Protein AF-R0E7T6-F1 (afdb_monomer_lite)

pLDDT: mean 79.15, std 18.65, range [33.47, 96.38]

Radius of gyration: 15.0 Å; chains: 1; bounding box: 35×33×33 Å

Secondary structure (DSSP, 8-state):
---EE--S-SS-SS--------EEEEEETTEEEEEE-HHHHTS-HHHHHHHHHHHHHHHHTTHHHHHHHHHHTTHHHH-HHHHHHHHHHHHHHHHHHHHHTT-HHHHHHHHHHHTTT---TTHHHHHHHHHT-

Structure (mmCIF, N/CA/C/O backbone):
data_AF-R0E7T6-F1
#
_entry.id   AF-R0E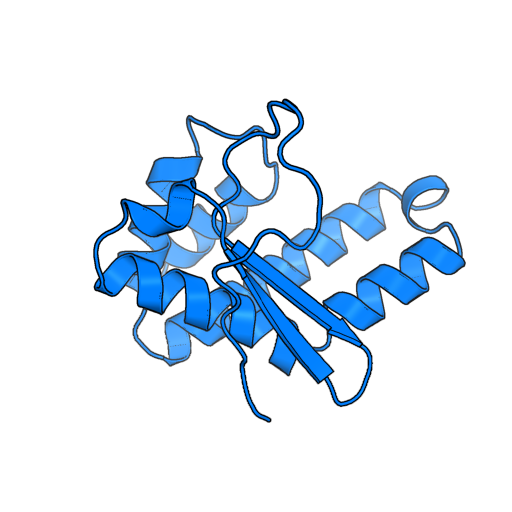7T6-F1
#
loop_
_atom_site.group_PDB
_atom_site.id
_atom_site.type_symbol
_atom_site.label_atom_id
_atom_site.label_alt_id
_atom_site.label_comp_id
_atom_site.label_asym_id
_atom_site.label_entity_id
_atom_site.label_seq_id
_atom_site.pdbx_PDB_ins_code
_atom_site.Cartn_x
_atom_site.Cartn_y
_atom_site.Cartn_z
_atom_site.occupancy
_atom_site.B_iso_or_equiv
_atom_site.auth_seq_id
_atom_site.auth_comp_id
_atom_site.auth_asym_id
_atom_site.auth_atom_id
_atom_site.pdbx_PDB_model_num
ATOM 1 N N . MET A 1 1 ? -5.274 -17.820 -2.961 1.00 44.59 1 MET A N 1
ATOM 2 C CA . MET A 1 1 ? -4.052 -17.279 -2.326 1.00 44.59 1 MET A CA 1
ATOM 3 C C . MET A 1 1 ? -4.203 -17.427 -0.818 1.00 44.59 1 MET A C 1
ATOM 5 O O . MET A 1 1 ? -5.197 -16.945 -0.293 1.00 44.59 1 MET A O 1
ATOM 9 N N . LYS A 1 2 ? -3.312 -18.158 -0.137 1.00 36.88 2 LYS A N 1
ATOM 10 C CA . LYS A 1 2 ? -3.380 -18.364 1.320 1.00 36.88 2 LYS A CA 1
ATOM 11 C C . LYS A 1 2 ? -2.445 -17.356 1.985 1.00 36.88 2 LYS A C 1
ATOM 13 O O . LYS A 1 2 ? -1.235 -17.502 1.870 1.00 36.88 2 LYS A O 1
ATOM 18 N N . ILE A 1 3 ? -3.001 -16.334 2.631 1.00 44.59 3 ILE A N 1
ATOM 19 C CA . ILE A 1 3 ? -2.215 -15.376 3.415 1.00 44.59 3 ILE A CA 1
ATOM 20 C C . ILE A 1 3 ? -1.847 -16.076 4.722 1.00 44.59 3 ILE A C 1
ATOM 22 O O . ILE A 1 3 ? -2.721 -16.416 5.519 1.00 44.59 3 ILE A O 1
ATOM 26 N N . VAL A 1 4 ? -0.561 -16.365 4.904 1.00 44.28 4 VAL A N 1
ATOM 27 C CA . VAL A 1 4 ? -0.045 -16.947 6.146 1.00 44.28 4 VAL A CA 1
ATOM 28 C C . VAL A 1 4 ? 0.500 -15.813 7.000 1.00 44.28 4 VAL A C 1
ATOM 30 O O . VAL A 1 4 ? 1.460 -15.144 6.620 1.00 44.28 4 VAL A O 1
ATOM 33 N N . TYR A 1 5 ? -0.124 -15.607 8.155 1.00 49.22 5 TYR A N 1
ATOM 34 C CA . TYR A 1 5 ? 0.397 -14.744 9.206 1.00 49.22 5 TYR A CA 1
ATOM 35 C C . TYR A 1 5 ? 1.417 -15.558 10.007 1.00 49.22 5 TYR A C 1
ATOM 37 O O . TYR A 1 5 ? 1.061 -16.580 10.590 1.00 49.22 5 TYR A O 1
ATOM 45 N N . SER A 1 6 ? 2.689 -15.154 9.995 1.00 43.34 6 SER A N 1
ATOM 46 C CA . SER A 1 6 ? 3.721 -15.776 10.834 1.00 43.34 6 SER A CA 1
ATOM 47 C C . SER A 1 6 ? 4.024 -14.873 12.020 1.00 43.34 6 SER A C 1
ATOM 49 O O . SER A 1 6 ? 4.549 -13.776 11.848 1.00 43.34 6 SER A O 1
ATOM 51 N N . GLU A 1 7 ? 3.716 -15.357 13.221 1.00 50.66 7 GLU A N 1
ATOM 52 C CA . GLU A 1 7 ? 4.069 -14.717 14.497 1.00 50.66 7 GLU A CA 1
ATOM 53 C C . GLU A 1 7 ? 5.551 -14.899 14.852 1.00 50.66 7 GLU A C 1
ATOM 55 O O . GLU A 1 7 ? 6.079 -14.213 15.724 1.00 50.66 7 GLU A O 1
ATOM 60 N N . LYS A 1 8 ? 6.242 -15.826 14.177 1.00 38.28 8 LYS A N 1
ATOM 61 C CA . LYS A 1 8 ? 7.653 -16.106 14.431 1.00 38.28 8 LYS A CA 1
ATOM 62 C C . LYS A 1 8 ? 8.524 -15.267 13.511 1.00 38.28 8 LYS A C 1
ATOM 64 O O . LYS A 1 8 ? 8.489 -15.432 12.288 1.00 38.28 8 LYS A O 1
ATOM 69 N N . SER A 1 9 ? 9.324 -14.397 14.129 1.00 39.09 9 SER A N 1
ATOM 70 C CA . SER A 1 9 ? 10.535 -13.859 13.522 1.00 39.09 9 SER A CA 1
ATOM 71 C C . SER A 1 9 ? 11.366 -15.037 13.016 1.00 39.09 9 SER A C 1
ATOM 73 O O . SER A 1 9 ? 11.873 -15.828 13.805 1.00 39.09 9 SER A O 1
ATOM 75 N N . LEU A 1 10 ? 11.477 -15.189 11.697 1.00 40.19 10 LEU A N 1
ATOM 76 C CA . LEU A 1 10 ? 12.345 -16.204 11.092 1.00 40.19 10 LEU A CA 1
ATOM 77 C C . LEU A 1 10 ? 13.833 -15.826 11.194 1.00 40.19 10 LEU A C 1
ATOM 79 O O . LEU A 1 10 ? 14.681 -16.591 10.750 1.00 40.19 10 LEU A O 1
ATOM 83 N N . PHE A 1 11 ? 14.157 -14.672 11.793 1.00 36.78 11 PHE A N 1
ATOM 84 C CA . PHE A 1 11 ? 15.522 -14.208 11.998 1.00 36.78 11 PHE A CA 1
ATOM 85 C C . PHE A 1 11 ? 15.703 -13.586 13.391 1.00 36.78 11 PHE A C 1
ATOM 87 O O . PHE A 1 11 ? 15.324 -12.447 13.642 1.00 36.78 11 PHE A O 1
ATOM 94 N N . ASN A 1 12 ? 16.362 -14.370 14.243 1.00 34.34 12 ASN A N 1
ATOM 95 C CA . ASN A 1 12 ? 17.256 -13.977 15.333 1.00 34.34 12 ASN A CA 1
ATOM 96 C C . ASN A 1 12 ? 16.685 -13.258 16.577 1.00 34.34 12 ASN A C 1
ATOM 98 O O . ASN A 1 12 ? 16.301 -12.092 16.535 1.00 34.34 12 ASN A O 1
ATOM 102 N N . ASP A 1 13 ? 16.826 -13.936 17.722 1.00 40.75 13 ASP A N 1
ATOM 103 C CA . ASP A 1 13 ? 16.782 -13.426 19.107 1.00 40.75 13 ASP A CA 1
ATOM 104 C C . ASP A 1 13 ? 17.983 -12.517 19.462 1.00 40.75 13 ASP A C 1
ATOM 106 O O . ASP A 1 13 ? 18.340 -12.330 20.624 1.00 40.75 13 ASP A O 1
ATOM 110 N N . SER A 1 14 ? 18.635 -11.911 18.471 1.00 34.50 14 SER A N 1
ATOM 111 C CA . SER A 1 14 ? 19.757 -11.004 18.691 1.00 34.50 14 SER A CA 1
ATOM 112 C C . SER A 1 14 ? 19.371 -9.586 18.287 1.00 34.50 14 SER A C 1
ATOM 114 O O . SER A 1 14 ? 19.404 -9.229 17.111 1.00 34.50 14 SER A O 1
ATOM 116 N N . ALA A 1 15 ? 18.998 -8.793 19.290 1.00 39.66 15 ALA A N 1
ATOM 117 C CA . ALA A 1 15 ? 19.266 -7.361 19.397 1.00 39.66 15 ALA A CA 1
ATOM 118 C C . ALA A 1 15 ? 19.623 -6.631 18.084 1.00 39.66 15 ALA A C 1
ATOM 120 O O . ALA A 1 15 ? 20.787 -6.325 17.838 1.00 39.66 15 ALA A O 1
ATOM 121 N N . GLN A 1 16 ? 18.625 -6.270 17.276 1.00 33.47 16 GLN A N 1
ATOM 122 C CA . GLN A 1 16 ? 18.744 -5.118 16.384 1.00 33.47 16 GLN A CA 1
ATOM 123 C C . GLN A 1 16 ? 17.468 -4.285 16.434 1.00 33.47 16 GLN A C 1
ATOM 125 O O . GLN A 1 16 ? 16.382 -4.704 16.037 1.00 33.47 16 GLN A O 1
ATOM 130 N N . VAL A 1 17 ? 17.648 -3.078 16.964 1.00 40.34 17 VAL A N 1
ATOM 131 C CA . VAL A 1 17 ? 16.706 -1.964 17.003 1.00 40.34 17 VAL A CA 1
ATOM 132 C C . VAL A 1 17 ? 16.452 -1.503 15.564 1.00 40.34 17 VAL A C 1
ATOM 134 O O . VAL A 1 17 ? 17.032 -0.535 15.086 1.00 40.34 17 VAL A O 1
ATOM 137 N N . GLY A 1 18 ? 15.612 -2.236 14.837 1.00 38.53 18 GLY A N 1
ATOM 138 C CA . GLY A 1 18 ? 14.913 -1.694 13.678 1.00 38.53 18 GLY A CA 1
ATOM 139 C C . GLY A 1 18 ? 13.744 -0.835 14.165 1.00 38.53 18 GLY A C 1
ATOM 140 O O . GLY A 1 18 ? 13.152 -1.154 15.202 1.00 38.53 18 GLY A O 1
ATOM 141 N N . PRO A 1 19 ? 13.379 0.256 13.469 1.00 42.44 19 PRO A N 1
ATOM 142 C CA . PRO A 1 19 ? 12.196 1.014 13.855 1.00 42.44 19 PRO A CA 1
ATOM 143 C C . PRO A 1 19 ? 10.970 0.077 13.773 1.00 42.44 19 PRO A C 1
ATOM 145 O O . PRO A 1 19 ? 10.966 -0.824 12.928 1.00 42.44 19 PRO A O 1
ATOM 148 N N . PRO A 1 20 ? 9.957 0.211 14.652 1.00 52.53 20 PRO A N 1
ATOM 149 C CA . PRO A 1 20 ? 8.910 -0.798 14.813 1.00 52.53 20 PRO A CA 1
ATOM 150 C C . PRO A 1 20 ? 7.960 -0.823 13.607 1.00 52.53 20 PRO A C 1
ATOM 152 O O . PRO A 1 20 ? 6.857 -0.278 13.658 1.00 52.53 20 PRO A O 1
ATOM 155 N N . PHE A 1 21 ? 8.384 -1.453 12.510 1.00 57.31 21 PHE A N 1
ATOM 156 C CA . PHE A 1 21 ? 7.602 -1.534 11.284 1.00 57.31 21 PHE A CA 1
ATOM 157 C C . PHE A 1 21 ? 6.234 -2.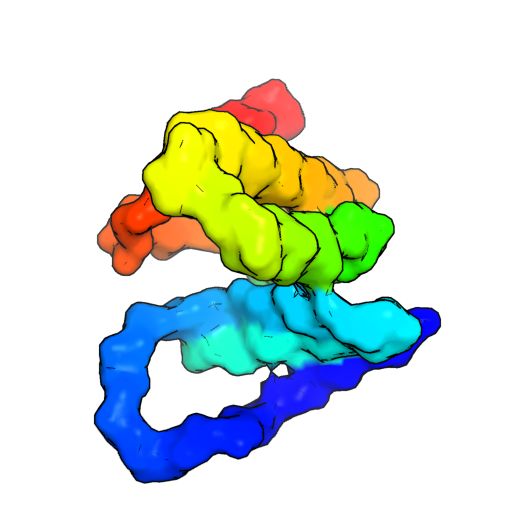159 11.576 1.00 57.31 21 PHE A C 1
ATOM 159 O O . PHE A 1 21 ? 6.070 -2.999 12.466 1.00 57.31 21 PHE A O 1
ATOM 166 N N . VAL A 1 22 ? 5.218 -1.658 10.882 1.00 63.09 22 VAL A N 1
ATOM 167 C CA . VAL A 1 22 ? 3.825 -1.987 11.181 1.00 63.09 22 VAL A CA 1
ATOM 168 C C . VAL A 1 22 ? 3.468 -3.294 10.480 1.00 63.09 22 VAL A C 1
ATOM 170 O O . VAL A 1 22 ? 3.193 -4.286 11.142 1.00 63.09 22 VAL A O 1
ATOM 173 N N . ALA A 1 23 ? 3.567 -3.342 9.161 1.00 66.00 23 ALA A N 1
ATOM 174 C CA . ALA A 1 23 ? 3.512 -4.578 8.401 1.00 66.00 23 ALA A CA 1
ATOM 175 C C . ALA A 1 23 ? 4.283 -4.399 7.091 1.00 66.00 23 ALA A C 1
ATOM 177 O O . ALA A 1 23 ? 4.653 -3.279 6.744 1.00 66.00 23 ALA A O 1
ATOM 178 N N . GLU A 1 24 ? 4.579 -5.508 6.425 1.00 71.81 24 GLU A N 1
ATOM 179 C CA . GLU A 1 24 ? 5.199 -5.521 5.108 1.00 71.81 24 GLU A CA 1
ATOM 180 C C . GLU A 1 24 ? 4.749 -6.760 4.330 1.00 71.81 24 GLU A C 1
ATOM 182 O O . GLU A 1 24 ? 4.935 -7.899 4.772 1.00 71.81 24 GLU A O 1
ATOM 187 N N . ALA A 1 25 ? 4.173 -6.539 3.156 1.00 72.19 25 ALA A N 1
ATOM 188 C CA . ALA A 1 25 ? 3.880 -7.568 2.179 1.00 72.19 25 ALA A CA 1
ATOM 189 C C . ALA A 1 25 ? 5.149 -8.032 1.459 1.00 72.19 25 ALA A C 1
ATOM 191 O O . ALA A 1 25 ? 5.861 -7.252 0.825 1.00 72.19 25 ALA A O 1
ATOM 192 N N . ILE A 1 26 ? 5.373 -9.342 1.474 1.00 69.12 26 ILE A N 1
ATOM 193 C CA . ILE A 1 26 ? 6.458 -10.010 0.766 1.00 69.12 26 ILE A CA 1
ATOM 194 C C . ILE A 1 26 ? 5.822 -11.004 -0.207 1.00 69.12 26 ILE A C 1
ATOM 196 O O . ILE A 1 26 ? 5.096 -11.907 0.207 1.00 69.12 26 ILE A O 1
ATOM 200 N N . ALA A 1 27 ? 6.077 -10.838 -1.505 1.00 65.31 27 ALA A N 1
ATOM 201 C CA . ALA A 1 27 ? 5.527 -11.698 -2.552 1.00 65.31 27 ALA A CA 1
ATOM 202 C C . ALA A 1 27 ? 6.638 -12.255 -3.453 1.00 65.31 27 ALA A C 1
ATOM 204 O O . ALA A 1 27 ? 7.415 -11.493 -4.028 1.00 65.31 27 ALA A O 1
ATOM 205 N N . PHE A 1 28 ? 6.663 -13.581 -3.605 1.00 59.34 28 PHE A N 1
ATOM 206 C CA . PHE A 1 28 ? 7.555 -14.336 -4.483 1.00 59.34 28 PHE A CA 1
ATOM 207 C C . PHE A 1 28 ? 6.723 -15.315 -5.323 1.00 59.34 28 PHE A C 1
ATOM 209 O O . PHE A 1 28 ? 6.424 -16.435 -4.903 1.00 59.34 28 PHE A O 1
ATOM 216 N N . GLY A 1 29 ? 6.318 -14.892 -6.523 1.00 57.94 29 GLY A N 1
ATOM 217 C CA . GLY A 1 29 ? 5.496 -15.728 -7.403 1.00 57.94 29 GLY A CA 1
ATOM 218 C C . GLY A 1 29 ? 4.142 -16.091 -6.760 1.00 57.94 29 GLY A C 1
ATOM 219 O O . GLY A 1 29 ? 3.438 -15.187 -6.316 1.00 57.94 29 GLY A O 1
ATOM 220 N N . PRO A 1 30 ? 3.742 -17.379 -6.692 1.00 56.06 30 PRO A N 1
ATOM 221 C CA . PRO A 1 30 ? 2.448 -17.790 -6.133 1.00 56.06 30 PRO A CA 1
ATOM 222 C C . PRO A 1 30 ? 2.375 -17.715 -4.596 1.00 56.06 30 PRO A C 1
ATOM 224 O O . PRO A 1 30 ? 1.311 -17.962 -4.021 1.00 56.06 30 PRO A O 1
ATOM 227 N N . LEU A 1 31 ? 3.488 -17.407 -3.924 1.00 60.03 31 LEU A N 1
ATOM 228 C CA . LEU A 1 31 ? 3.567 -17.279 -2.473 1.00 60.03 31 LEU A CA 1
ATOM 229 C C . LEU A 1 31 ? 3.628 -15.804 -2.084 1.00 60.03 31 LEU A C 1
ATOM 231 O O . LEU A 1 31 ? 4.509 -15.068 -2.525 1.00 60.03 31 LEU A O 1
ATOM 235 N N . ALA A 1 32 ? 2.711 -15.390 -1.215 1.00 68.50 32 ALA A N 1
ATOM 236 C CA . ALA A 1 32 ? 2.739 -14.076 -0.600 1.00 68.50 32 ALA A CA 1
ATOM 237 C C . ALA A 1 32 ? 2.458 -14.194 0.897 1.00 68.50 32 ALA A C 1
ATOM 239 O O . ALA A 1 32 ? 1.539 -14.903 1.315 1.00 68.50 32 ALA A O 1
ATOM 240 N N . CYS A 1 33 ? 3.254 -13.502 1.700 1.00 75.81 33 CYS A N 1
ATOM 241 C CA . CYS A 1 33 ? 3.067 -13.400 3.136 1.00 75.81 33 CYS A CA 1
ATOM 242 C C . CYS A 1 33 ? 3.091 -11.936 3.566 1.00 75.81 33 CYS A C 1
ATOM 244 O O . CYS A 1 33 ? 3.644 -11.073 2.886 1.00 75.81 33 CYS A O 1
ATOM 246 N N . VAL A 1 34 ? 2.468 -11.663 4.706 1.00 78.12 34 VAL A N 1
ATOM 247 C CA . VAL A 1 34 ? 2.570 -10.366 5.368 1.00 78.12 34 VAL A CA 1
ATOM 248 C C . VAL A 1 34 ? 3.371 -10.578 6.637 1.00 78.12 34 VAL A C 1
ATOM 250 O O . VAL A 1 34 ? 2.970 -11.343 7.516 1.00 78.12 34 VAL A O 1
ATOM 253 N N . ARG A 1 35 ? 4.519 -9.912 6.725 1.00 77.50 35 ARG A N 1
ATOM 254 C CA . ARG A 1 35 ? 5.320 -9.854 7.942 1.00 77.50 35 ARG A CA 1
ATOM 255 C C . ARG A 1 35 ? 4.790 -8.717 8.805 1.00 77.50 35 ARG A C 1
ATOM 257 O O . ARG A 1 35 ? 4.676 -7.594 8.330 1.00 77.50 35 ARG A O 1
ATOM 264 N N . VAL A 1 36 ? 4.487 -8.987 10.070 1.00 74.06 36 VAL A N 1
ATOM 265 C CA . VAL A 1 36 ? 4.033 -7.965 11.025 1.00 74.06 36 VAL A CA 1
ATOM 266 C C . VAL A 1 36 ? 5.091 -7.733 12.096 1.00 74.06 36 VAL A C 1
ATOM 268 O O . VAL A 1 36 ? 5.769 -8.670 12.513 1.00 74.06 36 VAL A O 1
ATOM 271 N N . GLY A 1 37 ? 5.253 -6.480 12.519 1.00 69.69 37 GLY A N 1
ATOM 272 C CA . GLY A 1 37 ? 6.199 -6.105 13.570 1.00 69.69 37 GLY A CA 1
ATOM 273 C C . GLY A 1 37 ? 5.513 -5.785 14.905 1.00 69.69 37 GLY A C 1
ATOM 274 O O . GLY A 1 37 ? 4.281 -5.758 14.993 1.00 69.69 37 GLY A O 1
ATOM 275 N N . PRO A 1 38 ? 6.280 -5.464 15.964 1.00 70.31 38 PRO A N 1
ATOM 276 C CA . PRO A 1 38 ? 5.727 -5.113 17.279 1.00 70.31 38 PRO A CA 1
ATOM 277 C C . PRO A 1 38 ? 4.718 -3.952 17.233 1.00 70.31 38 PRO A C 1
ATOM 279 O O . PRO A 1 38 ? 3.739 -3.936 17.980 1.00 70.31 38 PRO A O 1
ATOM 282 N N . GLY A 1 39 ? 4.905 -3.010 16.298 1.00 71.56 39 GLY A N 1
ATOM 283 C CA . GLY A 1 39 ? 4.001 -1.880 16.065 1.00 71.56 39 GLY A CA 1
ATOM 284 C C . GLY A 1 39 ? 2.615 -2.261 15.528 1.00 71.56 39 GLY A C 1
ATOM 285 O O . GLY A 1 39 ? 1.726 -1.408 15.506 1.00 71.56 39 GLY A O 1
ATOM 286 N N . PHE A 1 40 ? 2.414 -3.512 15.106 1.00 79.38 40 PHE A N 1
ATOM 287 C CA . PHE A 1 40 ? 1.116 -4.082 14.739 1.00 79.38 40 PHE A CA 1
ATOM 288 C C . PHE A 1 40 ? 0.356 -4.617 15.950 1.00 79.38 40 PHE A C 1
ATOM 290 O O . PHE A 1 40 ? -0.851 -4.410 16.073 1.00 79.38 40 PHE A O 1
ATOM 297 N N . MET A 1 41 ? 1.054 -5.303 16.859 1.00 76.75 41 MET A N 1
ATOM 298 C CA . MET A 1 41 ? 0.427 -6.090 17.925 1.00 76.75 41 MET A CA 1
ATOM 299 C C . MET A 1 41 ? -0.375 -5.226 18.898 1.00 76.75 41 MET A C 1
ATOM 301 O O . MET A 1 41 ? -1.489 -5.604 19.265 1.00 76.75 41 MET A O 1
ATOM 305 N N . GLY A 1 42 ? 0.130 -4.036 19.228 1.00 79.19 42 GLY A N 1
ATOM 306 C CA . GLY A 1 42 ? -0.539 -3.081 20.117 1.00 79.19 42 GLY A CA 1
ATOM 307 C C . GLY A 1 42 ? -1.689 -2.290 19.485 1.00 79.19 42 GLY A C 1
ATOM 308 O O . GLY A 1 42 ? -2.261 -1.430 20.150 1.00 79.19 42 GLY A O 1
ATOM 309 N N . ARG A 1 43 ? -2.025 -2.523 18.209 1.00 83.44 43 ARG A N 1
ATOM 310 C CA . ARG A 1 43 ? -3.057 -1.738 17.519 1.00 83.44 43 ARG A CA 1
ATOM 311 C C . ARG A 1 43 ? -4.475 -2.285 17.719 1.00 83.44 43 ARG A C 1
ATOM 313 O O . ARG A 1 43 ? -4.659 -3.505 17.796 1.00 83.44 43 ARG A O 1
ATOM 320 N N . PRO A 1 44 ? -5.487 -1.398 17.722 1.00 90.69 44 PRO A N 1
ATOM 321 C CA . PRO A 1 44 ? -6.892 -1.778 17.630 1.00 90.69 44 PRO A CA 1
ATOM 322 C C . PRO A 1 44 ? -7.184 -2.705 16.443 1.00 90.69 44 PRO A C 1
ATOM 324 O O . PRO A 1 44 ? -6.523 -2.650 15.404 1.00 90.69 44 PRO A O 1
ATOM 327 N N . ALA A 1 45 ? -8.210 -3.548 16.571 1.00 90.19 45 ALA A N 1
ATOM 328 C CA . ALA A 1 45 ? -8.557 -4.531 15.544 1.00 90.19 45 ALA A CA 1
ATOM 329 C C . ALA A 1 45 ? -8.945 -3.897 14.192 1.00 90.19 45 ALA A C 1
ATOM 331 O O . ALA A 1 45 ? -8.671 -4.477 13.143 1.00 90.19 45 ALA A O 1
ATOM 332 N N . ASP A 1 46 ? -9.566 -2.713 14.191 1.00 92.94 46 ASP A N 1
ATOM 333 C CA . ASP A 1 46 ? -9.898 -1.977 12.966 1.00 92.94 46 ASP A CA 1
ATOM 334 C C . ASP A 1 46 ? -8.648 -1.444 12.255 1.00 92.94 46 ASP A C 1
ATOM 336 O O . ASP A 1 46 ? -8.561 -1.531 11.032 1.00 92.94 46 ASP A O 1
ATOM 340 N N . GLU A 1 47 ? -7.657 -0.963 13.009 1.00 91.44 47 GLU A N 1
ATOM 341 C CA . GLU A 1 47 ? -6.359 -0.565 12.458 1.00 91.44 47 GLU A CA 1
ATOM 342 C C . GLU A 1 47 ? -5.597 -1.762 11.895 1.00 91.44 47 GLU A C 1
ATOM 344 O O . GLU A 1 47 ? -5.076 -1.679 10.787 1.00 91.44 47 GLU A O 1
ATOM 349 N N . LYS A 1 48 ? -5.581 -2.893 12.613 1.00 89.56 48 LYS A N 1
ATOM 350 C CA . LYS A 1 48 ? -4.967 -4.138 12.131 1.00 89.56 48 LYS A CA 1
ATOM 351 C C . LYS A 1 48 ? -5.570 -4.573 10.798 1.00 89.56 48 LYS A C 1
ATOM 353 O O . LYS A 1 48 ? -4.828 -4.830 9.859 1.00 89.56 48 LYS A O 1
ATOM 358 N N . ARG A 1 49 ? -6.903 -4.590 10.681 1.00 91.81 49 ARG A N 1
ATOM 359 C CA . ARG A 1 49 ? -7.586 -4.906 9.413 1.00 91.81 49 ARG A CA 1
ATOM 360 C C . ARG A 1 49 ? -7.242 -3.913 8.304 1.00 91.81 49 ARG A C 1
ATOM 362 O O . ARG A 1 49 ? -7.006 -4.336 7.181 1.00 91.81 49 ARG A O 1
ATOM 369 N N . ALA A 1 50 ? -7.165 -2.620 8.616 1.00 93.50 50 ALA A N 1
ATOM 370 C CA . ALA A 1 50 ? -6.786 -1.599 7.642 1.00 93.50 50 ALA A CA 1
ATOM 371 C C . ALA A 1 50 ? -5.354 -1.782 7.119 1.00 93.50 50 ALA A C 1
ATOM 373 O O . ALA A 1 50 ? -5.125 -1.672 5.919 1.00 93.50 50 ALA A O 1
ATOM 374 N N . ILE A 1 51 ? -4.415 -2.094 8.016 1.00 91.38 51 ILE A N 1
ATOM 375 C CA . ILE A 1 51 ? -3.023 -2.401 7.673 1.00 91.38 51 ILE A CA 1
ATOM 376 C C . ILE A 1 51 ? -2.968 -3.649 6.795 1.00 91.38 51 ILE A C 1
ATOM 378 O O . ILE A 1 51 ? -2.386 -3.608 5.721 1.00 91.38 51 ILE A O 1
ATOM 382 N N . LEU A 1 52 ? -3.620 -4.740 7.203 1.00 90.62 52 LEU A N 1
ATOM 383 C CA . LEU A 1 52 ? -3.620 -5.975 6.419 1.00 90.62 52 LEU A CA 1
ATOM 384 C C . LEU A 1 52 ? -4.235 -5.778 5.030 1.00 90.62 52 LEU A C 1
ATOM 386 O O . LEU A 1 52 ? -3.669 -6.255 4.056 1.00 90.62 52 LEU A O 1
ATOM 390 N N . ALA A 1 53 ? -5.328 -5.021 4.917 1.00 92.69 53 ALA A N 1
ATOM 391 C CA . ALA A 1 53 ? -5.920 -4.696 3.623 1.00 92.69 53 ALA A CA 1
ATOM 392 C C . ALA A 1 53 ? -4.980 -3.854 2.739 1.00 92.69 53 ALA A C 1
ATOM 394 O O . ALA A 1 53 ? -4.971 -4.021 1.523 1.00 92.69 53 ALA A O 1
ATOM 395 N N . HIS A 1 54 ? -4.180 -2.960 3.327 1.00 94.44 54 HIS A N 1
ATOM 396 C CA . HIS A 1 54 ? -3.148 -2.219 2.598 1.00 94.44 54 HIS A CA 1
ATOM 397 C C . HIS A 1 54 ? -2.045 -3.163 2.083 1.00 94.44 54 HIS A C 1
ATOM 399 O O . HIS A 1 54 ? -1.725 -3.144 0.894 1.00 94.44 54 HIS A O 1
ATOM 405 N N . GLU A 1 55 ? -1.542 -4.064 2.929 1.00 90.81 55 GLU A N 1
ATOM 406 C CA . GLU A 1 55 ? -0.546 -5.070 2.529 1.00 90.81 55 GLU A CA 1
ATOM 407 C C . GLU A 1 55 ? -1.080 -6.033 1.457 1.00 90.81 55 GLU A C 1
ATOM 409 O O . GLU A 1 55 ? -0.390 -6.352 0.488 1.00 90.81 55 GLU A O 1
ATOM 414 N N . GLU A 1 56 ? -2.344 -6.445 1.554 1.00 89.81 56 GLU A N 1
ATOM 415 C CA . GLU A 1 56 ? -3.027 -7.192 0.493 1.00 89.81 56 GLU A CA 1
ATOM 416 C C . GLU A 1 56 ? -3.043 -6.425 -0.831 1.00 89.81 56 GLU A C 1
ATOM 418 O O . GLU A 1 56 ? -2.888 -7.030 -1.891 1.00 89.81 56 GLU A O 1
ATOM 423 N N . GLY A 1 57 ? -3.177 -5.097 -0.782 1.00 92.38 57 GLY A N 1
ATOM 424 C CA . GLY A 1 57 ? -3.070 -4.230 -1.948 1.00 92.38 57 GLY A CA 1
ATOM 425 C C . GLY A 1 57 ? -1.704 -4.330 -2.628 1.00 92.38 57 GLY A C 1
ATOM 426 O O . GLY A 1 57 ? -1.645 -4.394 -3.857 1.00 92.38 57 GLY A O 1
ATOM 427 N N . HIS A 1 58 ? -0.611 -4.422 -1.864 1.00 91.69 58 HIS A N 1
ATOM 428 C CA . HIS A 1 58 ? 0.724 -4.653 -2.426 1.00 91.69 58 HIS A CA 1
ATOM 429 C C . HIS A 1 58 ? 0.857 -6.013 -3.109 1.00 91.69 58 HIS A C 1
ATOM 431 O O . HIS A 1 58 ? 1.506 -6.111 -4.154 1.00 91.69 58 HIS A O 1
ATOM 437 N N . ILE A 1 59 ? 0.228 -7.045 -2.547 1.00 88.50 59 ILE A N 1
ATOM 438 C CA . ILE A 1 59 ? 0.232 -8.390 -3.126 1.00 88.50 59 ILE A CA 1
ATOM 439 C C . ILE A 1 59 ? -0.600 -8.422 -4.412 1.00 88.50 59 ILE A C 1
ATOM 441 O O . ILE A 1 59 ? -0.116 -8.887 -5.441 1.00 88.50 59 ILE A O 1
ATOM 445 N N . ALA A 1 60 ? -1.820 -7.879 -4.380 1.00 89.94 60 ALA A N 1
ATOM 446 C CA . ALA A 1 60 ? -2.742 -7.867 -5.516 1.00 89.94 60 ALA A CA 1
ATOM 447 C C . ALA A 1 60 ? -2.157 -7.158 -6.750 1.00 89.94 60 ALA A C 1
ATOM 449 O O . ALA A 1 60 ? -2.410 -7.570 -7.881 1.00 89.94 60 ALA A O 1
ATOM 450 N N . HIS A 1 61 ? -1.341 -6.125 -6.532 1.00 89.75 61 HIS A N 1
ATOM 451 C CA . HIS A 1 61 ? -0.695 -5.351 -7.594 1.00 89.75 61 HIS A CA 1
ATOM 452 C C . HIS A 1 61 ? 0.763 -5.758 -7.857 1.00 89.75 61 HIS A C 1
ATOM 454 O O . HIS A 1 61 ? 1.476 -5.053 -8.572 1.00 89.75 61 HIS A O 1
ATOM 460 N N . TRP A 1 62 ? 1.234 -6.873 -7.286 1.00 88.88 62 TRP A N 1
ATOM 461 C CA . TRP A 1 62 ? 2.586 -7.401 -7.512 1.00 88.88 62 TRP A CA 1
ATOM 462 C C . TRP A 1 62 ? 3.710 -6.389 -7.221 1.00 88.88 62 TRP A C 1
ATOM 464 O O . TRP A 1 62 ? 4.786 -6.433 -7.825 1.00 88.88 62 TRP A O 1
ATOM 474 N N . HIS A 1 63 ? 3.492 -5.468 -6.277 1.00 89.31 63 HIS A N 1
ATOM 475 C CA . HIS A 1 63 ? 4.443 -4.393 -5.983 1.00 89.31 63 HIS A CA 1
ATOM 476 C C . HIS A 1 63 ? 5.804 -4.936 -5.523 1.00 89.31 63 HIS A C 1
ATOM 478 O O . HIS A 1 63 ? 6.835 -4.384 -5.906 1.00 89.31 63 HIS A O 1
ATOM 484 N N . GLY A 1 64 ? 5.822 -6.042 -4.767 1.00 85.69 64 GLY A N 1
ATOM 485 C CA . GLY A 1 64 ? 7.057 -6.701 -4.326 1.00 85.69 64 GLY A CA 1
ATOM 486 C C . GLY A 1 64 ? 7.924 -7.201 -5.487 1.00 85.69 64 GLY A C 1
ATOM 487 O O . GLY A 1 64 ? 9.116 -6.904 -5.536 1.00 85.69 64 GLY A O 1
ATOM 488 N N . VAL A 1 65 ? 7.318 -7.873 -6.473 1.00 85.50 65 VAL A N 1
ATOM 489 C CA . VAL A 1 65 ? 8.031 -8.367 -7.667 1.00 85.50 65 VAL A CA 1
ATOM 490 C C . VAL A 1 65 ? 8.568 -7.202 -8.493 1.00 85.50 65 VAL A C 1
ATOM 492 O O . VAL A 1 65 ? 9.731 -7.204 -8.888 1.00 85.50 65 VAL A O 1
ATOM 495 N N . THR A 1 66 ? 7.752 -6.168 -8.690 1.00 86.75 66 THR A N 1
ATOM 496 C CA . THR A 1 66 ? 8.159 -4.962 -9.414 1.00 86.75 66 THR A CA 1
ATOM 497 C C . THR A 1 66 ? 9.358 -4.273 -8.747 1.00 86.75 66 THR A C 1
ATOM 499 O O . THR A 1 66 ? 10.331 -3.938 -9.422 1.00 86.75 66 THR A O 1
ATOM 502 N N . ARG A 1 67 ? 9.338 -4.119 -7.413 1.00 88.12 67 ARG A N 1
ATOM 503 C CA . ARG A 1 67 ? 10.463 -3.551 -6.648 1.00 88.12 67 ARG A CA 1
ATOM 504 C C . ARG A 1 67 ? 11.726 -4.415 -6.765 1.00 88.12 67 ARG A C 1
ATOM 506 O O . ARG A 1 67 ? 12.814 -3.866 -6.931 1.00 88.12 67 ARG A O 1
ATOM 513 N N . MET A 1 68 ? 11.590 -5.743 -6.734 1.00 87.38 68 MET A N 1
ATOM 514 C CA . MET A 1 68 ? 12.711 -6.675 -6.909 1.00 87.38 68 MET A CA 1
ATOM 515 C C . MET A 1 68 ? 13.363 -6.533 -8.291 1.00 87.38 68 MET A C 1
ATOM 517 O O . MET A 1 68 ? 14.583 -6.418 -8.381 1.00 87.38 68 MET A O 1
ATOM 521 N N . LEU A 1 69 ? 12.568 -6.472 -9.364 1.00 88.50 69 LEU A N 1
ATOM 522 C CA . LEU A 1 69 ? 13.086 -6.274 -10.722 1.00 88.50 69 LEU A CA 1
ATOM 523 C C . LEU A 1 69 ? 13.850 -4.950 -10.853 1.00 88.50 69 LEU A C 1
ATOM 525 O O . LEU A 1 69 ? 14.931 -4.920 -11.437 1.00 88.50 69 LEU A O 1
ATOM 529 N N . TRP A 1 70 ? 13.335 -3.866 -10.264 1.00 88.75 70 TRP A N 1
ATOM 530 C CA . TRP A 1 70 ? 14.020 -2.569 -10.252 1.00 88.75 70 TRP A CA 1
ATOM 531 C C . TRP A 1 70 ? 15.345 -2.593 -9.494 1.00 88.75 70 TRP A C 1
ATOM 533 O O . TRP A 1 70 ? 16.308 -1.960 -9.929 1.00 88.75 70 TRP A O 1
ATOM 543 N N . ALA A 1 71 ? 15.405 -3.327 -8.383 1.00 87.69 71 ALA A N 1
ATOM 544 C CA . ALA A 1 71 ? 16.640 -3.515 -7.637 1.00 87.69 71 ALA A CA 1
ATOM 545 C C . ALA A 1 71 ? 17.687 -4.272 -8.470 1.00 87.69 71 ALA A C 1
ATOM 547 O O . ALA A 1 71 ? 18.837 -3.843 -8.517 1.00 87.69 71 ALA A O 1
ATOM 548 N N . LEU A 1 72 ? 17.283 -5.329 -9.186 1.00 91.31 72 LEU A N 1
ATOM 549 C CA . LEU A 1 72 ? 18.182 -6.115 -10.042 1.00 91.31 72 LEU A CA 1
ATOM 550 C C . LEU A 1 72 ? 18.792 -5.289 -11.181 1.00 91.31 72 LEU A C 1
ATOM 552 O O . LEU A 1 72 ? 19.969 -5.449 -11.485 1.00 91.31 72 LEU A O 1
ATOM 556 N N . ILE A 1 73 ? 18.025 -4.372 -11.778 1.00 92.31 73 ILE A N 1
ATOM 557 C CA . ILE A 1 73 ? 18.535 -3.461 -12.819 1.00 92.31 73 ILE A CA 1
ATOM 558 C C . ILE A 1 73 ? 19.211 -2.204 -12.245 1.00 92.31 73 ILE A C 1
ATOM 560 O O . ILE A 1 73 ? 19.563 -1.298 -12.997 1.00 92.31 73 ILE A O 1
ATOM 564 N N . GLY A 1 74 ? 19.351 -2.091 -10.920 1.00 89.81 74 GLY A N 1
ATOM 565 C CA . GLY A 1 74 ? 20.005 -0.961 -10.255 1.00 89.81 74 GLY A CA 1
ATOM 566 C C . GLY A 1 74 ? 19.253 0.374 -10.334 1.00 89.81 74 GLY A C 1
ATOM 567 O O . GLY A 1 74 ? 19.846 1.413 -10.045 1.00 89.81 74 GLY A O 1
ATOM 568 N N . ALA A 1 75 ? 17.962 0.380 -10.692 1.00 89.06 75 ALA A N 1
ATOM 569 C CA . ALA A 1 75 ? 17.164 1.602 -10.873 1.00 89.06 75 ALA A CA 1
ATOM 570 C C . ALA A 1 75 ? 17.199 2.588 -9.687 1.00 89.06 75 ALA A C 1
ATOM 572 O O . ALA A 1 75 ? 17.250 3.796 -9.937 1.00 89.06 75 ALA A O 1
ATOM 573 N N . PRO A 1 76 ? 17.252 2.145 -8.411 1.00 90.81 76 PRO A N 1
ATOM 574 C CA . PRO A 1 76 ? 17.400 3.066 -7.286 1.00 90.81 76 PRO A CA 1
ATOM 575 C C . PRO A 1 76 ? 18.669 3.931 -7.341 1.00 90.81 76 PRO A C 1
ATOM 577 O O . PRO A 1 76 ? 18.664 5.033 -6.795 1.00 90.81 76 PRO A O 1
ATOM 580 N N . LEU A 1 77 ? 19.735 3.456 -7.997 1.00 91.81 77 LEU A N 1
ATOM 581 C CA . LEU A 1 77 ? 21.019 4.155 -8.091 1.00 91.81 77 LEU A CA 1
ATOM 582 C C . LEU A 1 77 ? 21.045 5.155 -9.253 1.00 91.81 77 LEU A C 1
ATOM 584 O O . LEU A 1 77 ? 21.472 6.291 -9.065 1.00 91.81 77 LEU A O 1
ATOM 588 N N . TRP A 1 78 ? 20.562 4.766 -10.437 1.00 93.00 78 TRP A N 1
ATOM 589 C CA . TRP A 1 78 ? 20.641 5.607 -11.643 1.00 93.00 78 TRP A CA 1
ATOM 590 C C . TRP A 1 78 ? 19.363 6.409 -11.945 1.00 93.00 78 TRP A C 1
ATOM 592 O O . TRP A 1 78 ? 19.419 7.397 -12.673 1.00 93.00 78 TRP A O 1
ATOM 602 N N . ALA A 1 79 ? 18.220 6.055 -11.349 1.00 92.19 79 ALA A N 1
ATOM 603 C CA . ALA A 1 79 ? 16.956 6.790 -11.461 1.00 92.19 79 ALA A CA 1
ATOM 604 C C . ALA A 1 79 ? 16.244 6.958 -10.096 1.00 92.19 79 ALA A C 1
ATOM 606 O O . ALA A 1 79 ? 15.078 6.570 -9.933 1.00 92.19 79 ALA A O 1
ATOM 607 N N . PRO A 1 80 ? 16.888 7.587 -9.091 1.00 89.94 80 PRO A N 1
ATOM 608 C CA . PRO A 1 80 ? 16.357 7.661 -7.726 1.00 89.94 80 PRO A CA 1
ATOM 609 C C . PRO A 1 80 ? 15.033 8.433 -7.630 1.00 89.94 80 PRO A C 1
ATOM 611 O O . PRO A 1 80 ? 14.134 8.042 -6.886 1.00 89.94 80 PRO A O 1
ATOM 614 N N . LYS A 1 81 ? 14.871 9.520 -8.399 1.00 91.75 81 LYS A N 1
ATOM 615 C CA . LYS A 1 81 ? 13.626 10.310 -8.409 1.00 91.75 81 LYS A CA 1
ATOM 616 C C . LYS A 1 81 ? 12.452 9.516 -8.985 1.00 91.75 81 LYS A C 1
ATOM 618 O O . LYS A 1 81 ? 11.373 9.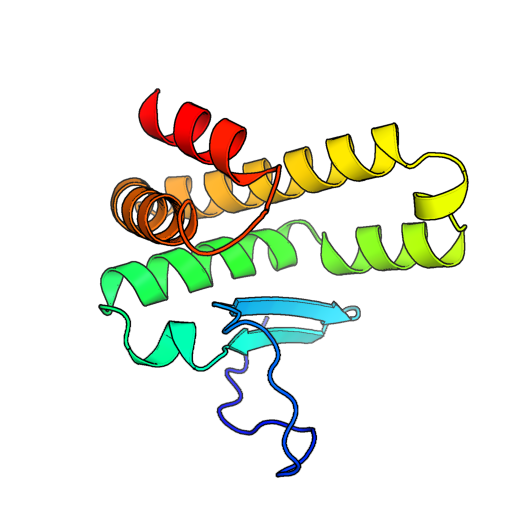527 -8.398 1.00 91.75 81 LYS A O 1
ATOM 623 N N . ALA A 1 82 ? 12.676 8.804 -10.091 1.00 89.25 82 ALA A N 1
ATOM 624 C CA . ALA A 1 82 ? 11.652 7.969 -10.716 1.00 89.25 82 ALA A CA 1
ATOM 625 C C . ALA A 1 82 ? 11.259 6.809 -9.792 1.00 89.25 82 ALA A C 1
ATOM 627 O O . ALA A 1 82 ? 10.077 6.572 -9.565 1.00 89.25 82 ALA A O 1
ATOM 628 N N . THR A 1 83 ? 12.251 6.168 -9.167 1.00 88.94 83 THR A N 1
ATOM 629 C CA . THR A 1 83 ? 12.032 5.098 -8.187 1.00 88.94 83 THR A CA 1
ATOM 630 C C . THR A 1 83 ? 11.182 5.581 -7.007 1.00 88.94 83 THR A C 1
ATOM 632 O O . THR A 1 83 ? 10.221 4.916 -6.631 1.00 88.94 83 THR A O 1
ATOM 635 N N . ARG A 1 84 ? 11.457 6.774 -6.456 1.00 90.25 84 ARG A N 1
ATOM 636 C CA . ARG A 1 84 ? 10.635 7.363 -5.379 1.00 90.25 84 ARG A CA 1
ATOM 637 C C . ARG A 1 84 ? 9.200 7.655 -5.822 1.00 90.25 84 ARG A C 1
ATOM 639 O O . ARG A 1 84 ? 8.269 7.367 -5.076 1.00 90.25 84 ARG A O 1
ATOM 646 N N . ALA A 1 85 ? 9.015 8.208 -7.020 1.00 89.69 85 ALA A N 1
ATOM 647 C CA . ALA A 1 85 ? 7.684 8.488 -7.563 1.00 89.69 85 ALA A CA 1
ATOM 648 C C . ALA A 1 85 ? 6.868 7.201 -7.762 1.00 89.69 85 ALA A C 1
ATOM 650 O O . ALA A 1 85 ? 5.680 7.154 -7.448 1.00 89.69 85 ALA A O 1
ATOM 651 N N . LEU A 1 86 ? 7.525 6.139 -8.224 1.00 90.56 86 LEU A N 1
ATOM 652 C CA . LEU A 1 86 ? 6.918 4.826 -8.383 1.00 90.56 86 LEU A CA 1
ATOM 653 C C . LEU A 1 86 ? 6.555 4.186 -7.041 1.00 90.56 86 LEU A C 1
ATOM 655 O O . LEU A 1 86 ? 5.445 3.684 -6.904 1.00 90.56 86 LEU A O 1
ATOM 659 N N . VAL A 1 87 ? 7.435 4.255 -6.036 1.00 91.38 87 VAL A N 1
ATOM 660 C CA . VAL A 1 87 ? 7.110 3.803 -4.672 1.00 91.38 87 VAL A CA 1
ATOM 661 C C . VAL A 1 87 ? 5.876 4.540 -4.156 1.00 91.38 87 VAL A C 1
ATOM 663 O O . VAL A 1 87 ? 4.931 3.888 -3.726 1.00 91.38 87 VAL A O 1
ATOM 666 N N . LEU A 1 88 ? 5.818 5.868 -4.290 1.00 93.31 88 LEU A N 1
ATOM 667 C CA . LEU A 1 88 ? 4.632 6.637 -3.908 1.00 93.31 88 LEU A CA 1
ATOM 668 C C . LEU A 1 88 ? 3.372 6.171 -4.659 1.00 93.31 88 LEU A C 1
ATOM 670 O O . LEU A 1 88 ? 2.314 6.025 -4.053 1.00 93.31 88 LEU A O 1
ATOM 674 N N . SER A 1 89 ? 3.469 5.916 -5.965 1.00 94.50 89 SER A N 1
ATOM 675 C CA . SER A 1 89 ? 2.347 5.395 -6.753 1.00 94.50 89 SER A CA 1
ATOM 676 C C . SER A 1 89 ? 1.857 4.036 -6.236 1.00 94.50 89 SER A C 1
ATOM 678 O O . SER A 1 89 ? 0.648 3.834 -6.129 1.00 94.50 89 SER A O 1
ATOM 680 N N . GLN A 1 90 ? 2.775 3.145 -5.856 1.00 94.50 90 GLN A N 1
ATOM 681 C CA . GLN A 1 90 ? 2.455 1.840 -5.277 1.00 94.50 90 GLN A CA 1
ATOM 682 C C . GLN A 1 90 ? 1.773 1.965 -3.907 1.00 94.50 90 GLN A C 1
ATOM 684 O O . GLN A 1 90 ? 0.765 1.299 -3.674 1.00 94.50 90 GLN A O 1
ATOM 689 N N . GLU A 1 91 ? 2.262 2.845 -3.029 1.00 94.00 91 GLU A N 1
ATOM 690 C CA . GLU A 1 91 ? 1.620 3.120 -1.734 1.00 94.00 91 GLU A CA 1
ATOM 691 C C . GLU A 1 91 ? 0.193 3.664 -1.920 1.00 94.00 91 GLU A C 1
ATOM 693 O O . GLU A 1 91 ? -0.740 3.221 -1.254 1.00 94.00 91 GLU A O 1
ATOM 698 N N . LEU A 1 92 ? -0.011 4.580 -2.876 1.00 95.38 92 LEU A N 1
ATOM 699 C CA . LEU A 1 92 ? -1.335 5.135 -3.181 1.00 95.38 92 LEU A CA 1
ATOM 700 C C . LEU A 1 92 ? -2.303 4.084 -3.746 1.00 95.38 92 LEU A C 1
ATOM 702 O O . LEU A 1 92 ? -3.500 4.135 -3.454 1.00 95.38 92 LEU A O 1
ATOM 706 N N . ALA A 1 93 ? -1.811 3.145 -4.557 1.00 95.62 93 ALA A N 1
ATOM 707 C CA . ALA A 1 93 ? -2.614 2.040 -5.077 1.00 95.62 93 ALA A CA 1
ATOM 708 C C . ALA A 1 93 ? -3.023 1.063 -3.960 1.00 95.62 93 ALA A C 1
ATOM 710 O O . ALA A 1 93 ? -4.189 0.672 -3.882 1.00 95.62 93 ALA A O 1
ATOM 711 N N . ALA A 1 94 ? -2.105 0.740 -3.047 1.00 94.69 94 ALA A N 1
ATOM 712 C CA . ALA A 1 94 ? -2.398 -0.074 -1.869 1.00 94.69 94 ALA A CA 1
ATOM 713 C C . ALA A 1 94 ? -3.385 0.622 -0.907 1.00 94.69 94 ALA A C 1
ATOM 715 O O . ALA A 1 94 ? -4.348 0.008 -0.443 1.00 94.69 94 ALA A O 1
ATOM 716 N N . ASP A 1 95 ? -3.231 1.931 -0.677 1.00 96.38 95 ASP A N 1
ATOM 717 C CA . ASP A 1 95 ? -4.176 2.733 0.109 1.00 96.38 95 ASP A CA 1
ATOM 718 C C . ASP A 1 95 ? -5.581 2.743 -0.515 1.00 96.38 95 ASP A C 1
ATOM 720 O O . ASP A 1 95 ? -6.583 2.601 0.193 1.00 96.38 95 ASP A O 1
ATOM 724 N N . ARG A 1 96 ? -5.676 2.881 -1.847 1.00 95.94 96 ARG A N 1
ATOM 725 C CA . ARG A 1 96 ? -6.954 2.798 -2.570 1.00 95.94 96 ARG A CA 1
ATOM 726 C C . ARG A 1 96 ? -7.603 1.427 -2.388 1.00 95.94 96 ARG A C 1
ATOM 728 O O . ARG A 1 96 ? -8.785 1.374 -2.056 1.00 95.94 96 ARG A O 1
ATOM 735 N N . TYR A 1 97 ? -6.838 0.350 -2.537 1.00 96.00 97 TYR A N 1
ATOM 736 C CA . TYR A 1 97 ? -7.331 -1.017 -2.365 1.00 96.00 97 TYR A CA 1
ATOM 737 C C . TYR A 1 97 ? -7.920 -1.255 -0.961 1.00 96.00 97 TYR A C 1
ATOM 739 O O . TYR A 1 97 ? -8.975 -1.881 -0.819 1.00 96.00 97 TYR A O 1
ATOM 747 N N . ALA A 1 98 ? -7.285 -0.706 0.081 1.00 95.38 98 ALA A N 1
ATOM 748 C CA . ALA A 1 98 ? -7.813 -0.734 1.444 1.00 95.38 98 ALA A CA 1
ATOM 749 C C . ALA A 1 98 ? -9.070 0.147 1.612 1.00 95.38 98 ALA A C 1
ATOM 751 O O . ALA A 1 98 ? -10.006 -0.222 2.327 1.00 95.38 98 ALA A O 1
ATOM 752 N N . CYS A 1 99 ? -9.131 1.303 0.942 1.00 95.50 99 CYS A N 1
ATOM 753 C CA . CYS A 1 99 ? -10.301 2.185 0.970 1.00 95.50 99 CYS A CA 1
ATOM 754 C C . CYS A 1 99 ? -11.537 1.564 0.320 1.00 95.50 99 CYS A C 1
ATOM 756 O O . CYS A 1 99 ? -12.626 1.695 0.873 1.00 95.50 99 CYS A O 1
ATOM 758 N N . GLU A 1 100 ? -11.372 0.872 -0.808 1.00 95.62 100 GLU A N 1
ATOM 759 C CA . GLU A 1 100 ? -12.447 0.143 -1.499 1.00 95.62 100 GLU A CA 1
ATOM 760 C C . GLU A 1 100 ? -13.063 -0.956 -0.616 1.00 95.62 100 GLU A C 1
ATOM 762 O O . GLU A 1 100 ? -14.222 -1.316 -0.786 1.00 95.62 100 GLU A O 1
ATOM 767 N N . ARG A 1 101 ? -12.323 -1.422 0.398 1.00 95.19 101 ARG A N 1
ATOM 768 C CA . ARG A 1 101 ? -12.774 -2.381 1.423 1.00 95.19 101 ARG A CA 1
ATOM 769 C C . ARG A 1 101 ? -13.335 -1.722 2.687 1.00 95.19 101 ARG A C 1
ATOM 771 O O . ARG A 1 101 ? -13.581 -2.391 3.684 1.00 95.19 101 ARG A O 1
ATOM 778 N N . GLY A 1 102 ? -13.532 -0.403 2.673 1.00 95.88 102 GLY A N 1
ATOM 779 C CA . GLY A 1 102 ? -14.124 0.342 3.785 1.00 95.88 102 GLY A CA 1
ATOM 780 C C . GLY A 1 102 ? -13.146 0.725 4.901 1.00 95.88 102 GLY A C 1
ATOM 781 O O . GLY A 1 102 ? -13.571 1.223 5.942 1.00 95.88 102 GLY A O 1
ATOM 782 N N . HIS A 1 103 ? -11.834 0.562 4.707 1.00 95.94 103 HIS A N 1
ATOM 783 C CA . HIS A 1 103 ? -10.838 0.819 5.756 1.00 95.94 103 HIS A CA 1
ATOM 784 C C . HIS A 1 103 ? -10.268 2.247 5.780 1.00 95.94 103 HIS A C 1
ATOM 786 O O . HIS A 1 103 ? -9.360 2.528 6.562 1.00 95.94 103 HIS A O 1
ATOM 792 N N . ARG A 1 104 ? -10.818 3.183 4.989 1.00 95.19 104 ARG A N 1
ATOM 793 C CA . ARG A 1 104 ? -10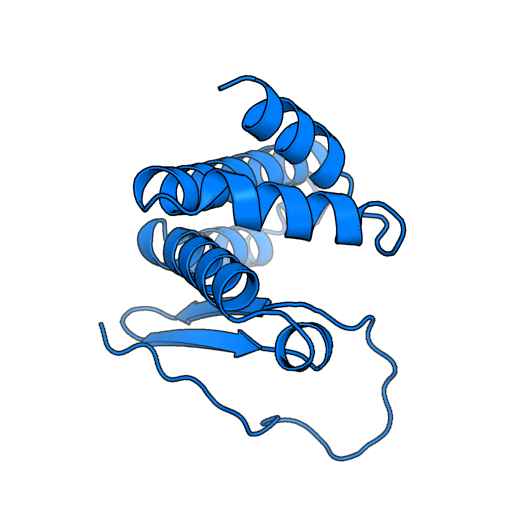.300 4.561 4.837 1.00 95.19 104 ARG A CA 1
ATOM 794 C C . ARG A 1 104 ? -10.030 5.268 6.172 1.00 95.19 104 ARG A C 1
ATOM 796 O O . ARG A 1 104 ? -8.943 5.801 6.377 1.00 95.19 104 ARG A O 1
ATOM 803 N N . LYS A 1 105 ? -11.015 5.298 7.081 1.00 95.12 105 LYS A N 1
ATOM 804 C CA . LYS A 1 105 ? -10.915 6.043 8.354 1.00 95.12 105 LYS A CA 1
ATOM 805 C C . LYS A 1 105 ? -9.838 5.467 9.277 1.00 95.12 105 LYS A C 1
ATOM 807 O O . LYS A 1 105 ? -9.049 6.225 9.839 1.00 95.12 105 LYS A O 1
ATOM 812 N N . SER A 1 106 ? -9.797 4.142 9.418 1.00 94.50 106 SER A N 1
ATOM 813 C CA . SER A 1 106 ? -8.807 3.455 10.252 1.00 94.50 106 SER A CA 1
ATOM 814 C C . SER A 1 106 ? -7.405 3.572 9.648 1.00 94.50 106 SER A C 1
ATOM 816 O O . SER A 1 106 ? -6.466 3.880 10.375 1.00 94.50 106 SER A O 1
ATOM 818 N N . LEU A 1 107 ? -7.265 3.469 8.321 1.00 93.50 107 LEU A N 1
ATOM 819 C CA . LEU A 1 107 ? -5.993 3.690 7.627 1.00 93.50 107 LEU A CA 1
ATOM 820 C C . LEU A 1 107 ? -5.474 5.123 7.826 1.00 93.50 107 LEU A C 1
ATOM 822 O O . LEU A 1 107 ? -4.315 5.322 8.178 1.00 93.50 107 LEU A O 1
ATOM 826 N N . LEU A 1 108 ? -6.342 6.132 7.704 1.00 94.44 108 LEU A N 1
ATOM 827 C CA . LEU A 1 108 ? -5.968 7.526 7.953 1.00 94.44 108 LEU A CA 1
ATOM 828 C C . LEU A 1 108 ? -5.471 7.744 9.393 1.00 94.44 108 LEU A C 1
ATOM 830 O O . LEU A 1 108 ? -4.526 8.504 9.612 1.00 94.44 108 LEU A O 1
ATOM 834 N N . ARG A 1 109 ? -6.082 7.071 10.379 1.00 93.00 109 ARG A N 1
ATOM 835 C CA . ARG A 1 109 ? -5.634 7.104 11.780 1.00 93.00 109 ARG A CA 1
ATOM 836 C C . ARG A 1 109 ? -4.245 6.482 11.933 1.00 93.00 109 ARG A C 1
ATOM 838 O O . ARG A 1 109 ? -3.382 7.092 12.565 1.00 93.00 109 ARG A O 1
ATOM 845 N N . VAL A 1 110 ? -4.010 5.332 11.295 1.00 90.56 110 VAL A N 1
ATOM 846 C CA . VAL A 1 110 ? -2.703 4.658 11.273 1.00 90.56 110 VAL A CA 1
ATOM 847 C C . VAL A 1 110 ? -1.624 5.586 10.713 1.00 90.56 110 VAL A C 1
ATOM 849 O O . VAL A 1 110 ? -0.626 5.814 11.400 1.00 90.56 110 VAL A O 1
ATOM 852 N N . LEU A 1 111 ? -1.845 6.178 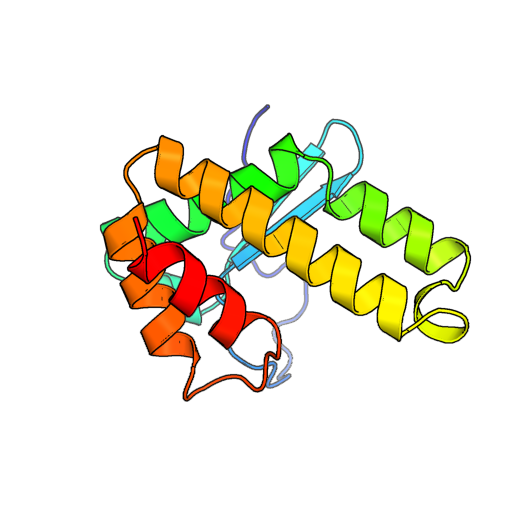9.532 1.00 91.50 111 LEU A N 1
ATOM 853 C CA . LEU A 1 111 ? -0.864 7.048 8.869 1.00 91.50 111 LEU A CA 1
ATOM 854 C C . LEU A 1 111 ? -0.574 8.322 9.668 1.00 91.50 111 LEU A C 1
ATOM 856 O O . LEU A 1 111 ? 0.585 8.689 9.857 1.00 91.50 111 LEU A O 1
ATOM 860 N N . ARG A 1 112 ? -1.606 8.972 10.221 1.00 90.88 112 ARG A N 1
ATOM 861 C CA . ARG A 1 112 ? -1.422 10.134 11.110 1.00 90.88 112 ARG A CA 1
ATOM 862 C C . ARG A 1 112 ? -0.597 9.778 12.344 1.00 90.88 112 ARG A C 1
ATOM 864 O O . ARG A 1 112 ? 0.266 10.552 12.744 1.00 90.88 112 ARG A O 1
ATOM 871 N N . GLY A 1 113 ? -0.824 8.593 12.911 1.00 87.06 113 GLY A N 1
ATOM 872 C CA . GLY A 1 113 ? -0.028 8.074 14.017 1.00 87.06 113 GLY A CA 1
ATOM 873 C C . GLY A 1 113 ? 1.414 7.724 13.635 1.00 87.06 113 GLY A C 1
ATOM 874 O O . GLY A 1 113 ? 2.245 7.579 14.529 1.00 87.06 113 GLY A O 1
ATOM 875 N N . MET A 1 114 ? 1.728 7.554 12.348 1.00 84.00 114 MET A N 1
ATOM 876 C CA . MET A 1 114 ? 3.084 7.293 11.845 1.00 84.00 114 MET A CA 1
ATOM 877 C C . MET A 1 114 ? 3.852 8.572 11.499 1.00 84.00 114 MET A C 1
ATOM 879 O O . MET A 1 114 ? 5.066 8.590 11.677 1.00 84.00 114 MET A O 1
ATOM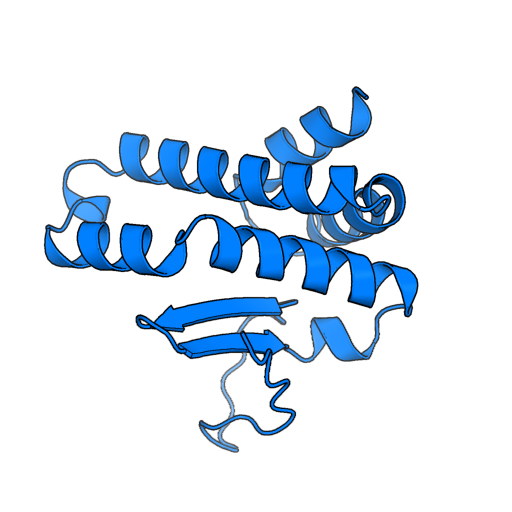 883 N N . ARG A 1 115 ? 3.162 9.650 11.101 1.00 81.50 115 ARG A N 1
ATOM 884 C CA . ARG A 1 115 ? 3.753 10.943 10.699 1.00 81.50 115 ARG A CA 1
ATOM 885 C C . ARG A 1 115 ? 4.803 11.508 11.666 1.00 81.50 115 ARG A C 1
ATOM 887 O O . ARG A 1 115 ? 5.765 12.118 11.227 1.00 81.50 115 ARG A O 1
ATOM 894 N N . GLY A 1 116 ? 4.629 11.317 12.973 1.00 70.44 116 GLY A N 1
ATOM 895 C CA . GLY A 1 116 ? 5.581 11.789 13.992 1.00 70.44 116 GLY A CA 1
ATOM 896 C C . GLY A 1 116 ? 6.663 10.779 14.390 1.00 70.44 116 GLY A C 1
ATOM 897 O O . GLY A 1 116 ? 7.507 11.096 15.218 1.00 70.44 116 GLY A O 1
ATOM 898 N N . ARG A 1 117 ? 6.611 9.551 13.860 1.00 73.88 117 ARG A N 1
ATOM 899 C CA . ARG A 1 117 ? 7.483 8.432 14.257 1.00 73.88 117 ARG A CA 1
ATOM 900 C C . ARG A 1 117 ? 8.441 7.980 13.157 1.00 73.88 117 ARG A C 1
ATOM 902 O O . ARG A 1 117 ? 9.437 7.340 13.471 1.00 73.88 117 ARG A O 1
ATOM 909 N N . TYR A 1 118 ? 8.148 8.296 11.895 1.00 73.56 118 TYR A N 1
ATOM 910 C CA . TYR A 1 118 ? 8.907 7.824 10.739 1.00 73.56 118 TYR A CA 1
ATOM 911 C C . TYR A 1 118 ? 9.215 8.965 9.775 1.00 73.56 118 TYR A C 1
ATOM 913 O O . TYR A 1 118 ? 8.329 9.742 9.426 1.00 73.56 118 TYR A O 1
ATOM 921 N N . ASN A 1 119 ? 10.462 9.023 9.303 1.00 76.31 119 ASN A N 1
ATOM 922 C CA . ASN A 1 119 ? 10.858 9.900 8.205 1.00 76.31 119 ASN A CA 1
ATOM 923 C C . ASN A 1 119 ? 10.543 9.219 6.863 1.00 76.31 119 ASN A C 1
ATOM 925 O O . ASN A 1 119 ? 11.427 8.668 6.208 1.00 76.31 119 ASN A O 1
ATOM 929 N N . ASP A 1 120 ? 9.262 9.201 6.498 1.00 80.69 120 ASP A N 1
ATOM 930 C CA . ASP A 1 120 ? 8.770 8.634 5.243 1.00 80.69 120 ASP A CA 1
ATOM 931 C C . ASP A 1 120 ? 8.128 9.734 4.385 1.00 80.69 120 ASP A C 1
ATOM 933 O O . ASP A 1 120 ? 7.064 10.272 4.697 1.00 80.69 120 ASP A O 1
ATOM 937 N N . ALA A 1 121 ? 8.789 10.050 3.269 1.00 83.50 121 ALA A N 1
ATOM 938 C CA . ALA A 1 121 ? 8.367 11.081 2.325 1.00 83.50 121 ALA A CA 1
ATOM 939 C C . ALA A 1 121 ? 7.043 10.758 1.604 1.00 83.50 121 ALA A C 1
ATOM 941 O O . ALA A 1 121 ? 6.454 11.641 0.980 1.00 83.50 121 ALA A O 1
ATOM 942 N N . THR A 1 122 ? 6.565 9.512 1.669 1.00 86.25 122 THR A N 1
ATOM 943 C CA . THR A 1 122 ? 5.286 9.107 1.076 1.00 86.25 122 THR A CA 1
ATOM 944 C C . THR A 1 122 ? 4.088 9.419 1.976 1.00 86.25 122 THR A C 1
ATOM 946 O O . THR A 1 122 ? 2.968 9.512 1.472 1.00 86.25 122 THR A O 1
ATOM 949 N N . LEU A 1 123 ? 4.295 9.644 3.282 1.00 87.50 123 LEU A N 1
ATOM 950 C CA . LEU A 1 123 ? 3.207 9.806 4.256 1.00 87.50 123 LEU A CA 1
ATOM 951 C C . LEU A 1 123 ? 2.324 11.027 3.985 1.00 87.50 123 LEU A C 1
ATOM 953 O O . LEU A 1 123 ? 1.100 10.893 3.952 1.00 87.50 123 LEU A O 1
ATOM 957 N N . GLU A 1 124 ? 2.911 12.207 3.769 1.00 90.75 124 GLU A N 1
ATOM 958 C CA . GLU A 1 124 ? 2.130 13.435 3.556 1.00 90.75 124 GLU A CA 1
ATOM 959 C C . GLU A 1 124 ? 1.217 13.347 2.321 1.00 90.75 124 GLU A C 1
ATOM 961 O O . GLU A 1 124 ? 0.012 13.592 2.456 1.00 90.75 124 GLU A O 1
ATOM 966 N N . PRO A 1 125 ? 1.708 12.925 1.135 1.00 91.81 125 PRO A N 1
ATOM 967 C CA . PRO A 1 125 ? 0.846 12.699 -0.024 1.00 91.81 125 PRO A CA 1
ATOM 968 C C . PRO A 1 125 ? -0.302 11.714 0.235 1.00 91.81 125 PRO A C 1
ATOM 970 O O . PRO A 1 125 ? -1.435 11.961 -0.190 1.00 91.81 125 PRO A O 1
ATOM 973 N N . ARG A 1 126 ? -0.035 10.611 0.946 1.00 94.69 126 ARG A N 1
ATOM 974 C CA . ARG A 1 126 ? -1.035 9.581 1.269 1.00 94.69 126 ARG A CA 1
ATOM 975 C C . ARG A 1 126 ? -2.119 10.123 2.194 1.00 94.69 126 ARG A C 1
ATOM 977 O O . ARG A 1 126 ? -3.307 10.008 1.892 1.00 94.69 126 ARG A O 1
ATOM 984 N N . ILE A 1 127 ? -1.724 10.801 3.274 1.00 92.94 127 ILE A N 1
ATOM 985 C CA . ILE A 1 127 ? -2.648 11.452 4.215 1.00 92.94 127 ILE A CA 1
ATOM 986 C C . ILE A 1 127 ? -3.508 12.487 3.483 1.00 92.94 127 ILE A C 1
ATOM 988 O O . ILE A 1 127 ? -4.732 12.482 3.632 1.00 92.94 127 ILE A O 1
ATOM 992 N N . ALA A 1 128 ? -2.892 13.342 2.662 1.00 92.25 128 ALA A N 1
ATOM 993 C CA . ALA A 1 128 ? -3.602 14.356 1.889 1.00 92.25 128 ALA A CA 1
ATOM 994 C C . ALA A 1 128 ? -4.615 13.736 0.914 1.00 92.25 128 ALA A C 1
ATOM 996 O O . ALA A 1 128 ? -5.716 14.263 0.744 1.00 92.25 128 ALA A O 1
ATOM 997 N N . ARG A 1 129 ? -4.277 12.604 0.286 1.00 92.00 129 ARG A N 1
ATOM 998 C CA . ARG A 1 129 ? -5.177 11.890 -0.628 1.00 92.00 129 ARG A CA 1
ATOM 999 C C . ARG A 1 129 ? -6.355 11.255 0.105 1.00 92.00 129 ARG A C 1
ATOM 1001 O O . ARG A 1 129 ? -7.489 11.390 -0.353 1.00 92.00 129 ARG A O 1
ATOM 1008 N N . LEU A 1 130 ? -6.101 10.598 1.233 1.00 89.75 130 LEU A N 1
ATOM 1009 C CA . LEU A 1 130 ? -7.132 9.933 2.032 1.00 89.75 130 LEU A CA 1
ATOM 1010 C C . LEU A 1 130 ? -8.082 10.917 2.723 1.00 89.75 130 LEU A C 1
ATOM 1012 O O . LEU A 1 130 ? -9.254 10.595 2.904 1.00 89.75 130 LEU A O 1
ATOM 1016 N N . ALA A 1 131 ? -7.604 12.112 3.075 1.00 89.50 131 ALA A N 1
ATOM 1017 C CA . ALA A 1 131 ? -8.423 13.162 3.679 1.00 89.50 131 ALA A CA 1
ATOM 1018 C C . ALA A 1 131 ? -9.381 13.852 2.687 1.00 89.50 131 ALA A C 1
ATOM 1020 O O . ALA A 1 131 ? -10.343 14.477 3.119 1.00 89.50 131 ALA A O 1
ATOM 1021 N N . LYS A 1 132 ? -9.118 13.761 1.375 1.00 86.06 132 LYS A N 1
ATOM 1022 C CA . LYS A 1 132 ? -9.876 14.451 0.313 1.00 86.06 132 LYS A CA 1
ATOM 1023 C C . LYS A 1 132 ? -11.080 13.681 -0.238 1.00 86.06 132 LYS A C 1
ATOM 1025 O O . LYS A 1 132 ? -11.701 14.169 -1.177 1.00 86.06 132 LYS A O 1
ATOM 1030 N N . GLY A 1 133 ? -11.387 12.483 0.257 1.00 62.88 133 GLY A N 1
ATOM 1031 C CA . GLY A 1 133 ? -12.503 11.703 -0.286 1.00 62.88 133 GLY A CA 1
ATOM 1032 C C . GLY A 1 133 ? -13.184 10.807 0.712 1.00 62.88 133 GLY A C 1
ATOM 1033 O O . GLY A 1 133 ? -12.864 10.903 1.917 1.00 62.88 133 GLY A O 1
#

Sequence (133 aa):
MKIVYSEKSLFNDSAQVGPPFVAEAIAFGPLACVRVGPGFMGRPADEKRAILAHEEGHIAHWHGVTRMLWALIGAPLWAPKATRALVLSQELAADRYACERGHRKSLLRVLRGMRGRYNDATLEPRIARLAKG

Foldseek 3Di:
DDADADPDDPDDPDDDPDQFDAWAWADDPPDIYIYGGPNNVPDDPLLNLLVVQLSVQCVVVVVNVVVVVCVVVVCCPVPVVVVLVVVLVSSLSSNVSSVVVVSLVSPLVVLVVCVVRDPDPSSVVNNVVSVPD

Organism: NCBI:txid1264675